Protein AF-A0A3D4KVK0-F1 (afdb_monomer_lite)

Secondary structure (DSSP, 8-state):
-PPPPGGG-TTEEEEEEEEEGGGTEEEEEEEETTT--EEEEEE-S-S------------SSTT-HHHHHHHHTTS--SS---SSTTGGG-

Sequence (90 aa):
MKAKSIEDLKQYRIVKKKEMPDLNSKGYLLQHIKSGAKVFVVSNDDRNKVFYVAFRTPPADATGTPHILEHTVLCGSRKYKAKDPFIELA

Structure (mmCIF, N/CA/C/O backbone):
data_AF-A0A3D4KVK0-F1
#
_entry.id   AF-A0A3D4KVK0-F1
#
loop_
_atom_site.group_PDB
_atom_site.id
_atom_site.type_symbol
_atom_site.label_atom_id
_atom_site.label_alt_id
_atom_site.label_comp_id
_atom_site.label_asym_id
_atom_site.label_entity_id
_atom_site.label_seq_id
_atom_site.pdbx_PDB_ins_code
_atom_site.Cartn_x
_atom_site.Cartn_y
_atom_site.Cartn_z
_atom_site.occupancy
_atom_site.B_iso_or_equiv
_atom_site.auth_seq_id
_atom_site.auth_comp_id
_atom_site.auth_asym_id
_atom_site.auth_atom_id
_atom_site.pdbx_PDB_model_num
ATOM 1 N N . MET A 1 1 ? -15.045 20.696 10.037 1.00 45.25 1 MET A N 1
ATOM 2 C CA . MET A 1 1 ? -15.518 19.484 9.323 1.00 45.25 1 MET A CA 1
ATOM 3 C C . MET A 1 1 ? -15.129 18.271 10.159 1.00 45.25 1 MET A C 1
ATOM 5 O O . MET A 1 1 ? -13.956 18.159 10.482 1.00 45.25 1 MET A O 1
ATOM 9 N N . LYS A 1 2 ? -16.069 17.411 10.578 1.00 48.62 2 LYS A N 1
ATOM 10 C CA . LYS A 1 2 ? -15.710 16.163 11.281 1.00 48.62 2 LYS A CA 1
ATOM 11 C C . LYS A 1 2 ? -15.035 15.219 10.282 1.00 48.62 2 LYS A C 1
ATOM 13 O O . LYS A 1 2 ? -15.588 14.981 9.209 1.00 48.62 2 LYS A O 1
ATOM 18 N N . ALA A 1 3 ? -13.844 14.723 10.611 1.00 61.84 3 ALA A N 1
ATOM 19 C CA . ALA A 1 3 ? -13.211 13.657 9.843 1.00 61.84 3 ALA A CA 1
ATOM 20 C C . ALA A 1 3 ? -14.122 12.419 9.882 1.00 61.84 3 ALA A C 1
ATOM 22 O O . ALA A 1 3 ? -14.626 12.064 10.947 1.00 61.84 3 ALA A O 1
ATOM 23 N N . LYS A 1 4 ? -14.382 11.802 8.725 1.00 73.00 4 LYS A N 1
ATOM 24 C CA . LYS A 1 4 ? -15.146 10.547 8.658 1.00 73.00 4 LYS A CA 1
ATOM 25 C C . LYS A 1 4 ? -14.340 9.433 9.325 1.00 73.00 4 LYS A C 1
ATOM 27 O O . LYS A 1 4 ? -13.139 9.337 9.065 1.00 73.00 4 LYS A O 1
ATOM 32 N N . SER A 1 5 ? -14.990 8.604 10.145 1.00 88.00 5 SER A N 1
ATOM 33 C CA . SER A 1 5 ? -14.355 7.396 10.677 1.00 88.00 5 SER A CA 1
ATOM 34 C C . SER A 1 5 ? -14.072 6.423 9.529 1.00 88.00 5 SER A C 1
ATOM 36 O O . SER A 1 5 ? -14.771 6.427 8.513 1.00 88.00 5 SER A O 1
ATOM 38 N N . ILE A 1 6 ? -13.079 5.546 9.701 1.00 89.81 6 ILE A N 1
ATOM 39 C CA . ILE A 1 6 ? -12.829 4.411 8.794 1.00 89.81 6 ILE A CA 1
ATOM 40 C C . ILE A 1 6 ? -14.110 3.578 8.614 1.00 89.81 6 ILE A C 1
ATOM 42 O O . ILE A 1 6 ? -14.363 3.045 7.536 1.00 89.81 6 ILE A O 1
ATOM 46 N N . GLU A 1 7 ? -14.941 3.513 9.653 1.00 89.00 7 GLU A N 1
ATOM 47 C CA . GLU A 1 7 ? -16.209 2.779 9.665 1.00 89.00 7 GLU A CA 1
ATOM 48 C C . GLU A 1 7 ? -17.303 3.420 8.800 1.00 89.00 7 GLU A C 1
ATOM 50 O O . GLU A 1 7 ? -18.206 2.722 8.347 1.00 89.00 7 GLU A O 1
ATOM 55 N N . ASP A 1 8 ? -17.191 4.714 8.493 1.00 93.19 8 ASP A N 1
ATOM 56 C CA . ASP A 1 8 ? -18.172 5.448 7.685 1.00 93.19 8 ASP A CA 1
ATOM 57 C C . ASP A 1 8 ? -17.878 5.370 6.174 1.00 93.19 8 ASP A C 1
ATOM 59 O O . ASP A 1 8 ? -18.616 5.918 5.341 1.00 93.19 8 ASP A O 1
ATOM 63 N N . LEU A 1 9 ? -16.768 4.732 5.787 1.00 93.44 9 LEU A N 1
ATOM 64 C CA . LEU A 1 9 ? -16.302 4.676 4.405 1.00 93.44 9 LEU A CA 1
ATOM 65 C C . LEU A 1 9 ? -17.075 3.630 3.595 1.00 93.44 9 LEU A C 1
ATOM 67 O O . LEU A 1 9 ? -16.651 2.487 3.445 1.00 93.44 9 LEU A O 1
ATOM 71 N N . LYS A 1 10 ? -18.180 4.060 2.978 1.00 95.69 10 LYS A N 1
ATOM 72 C CA . LYS A 1 10 ? -19.060 3.211 2.150 1.00 95.69 10 LYS A CA 1
ATOM 73 C C . LYS A 1 10 ? -18.367 2.511 0.973 1.00 95.69 10 LYS A C 1
ATOM 75 O O . LYS A 1 10 ? -18.910 1.551 0.446 1.00 95.69 10 LYS A O 1
ATOM 80 N N . GLN A 1 11 ? -17.206 2.990 0.526 1.00 97.00 11 GLN A N 1
ATOM 81 C CA . GLN A 1 11 ? -16.425 2.394 -0.565 1.00 97.00 11 GLN A CA 1
ATOM 82 C C . GLN A 1 11 ? -15.627 1.157 -0.128 1.00 97.00 11 GLN A C 1
ATOM 84 O O . GLN A 1 11 ? -15.073 0.457 -0.980 1.00 97.00 11 GLN A O 1
ATOM 89 N N . TYR A 1 12 ? -15.548 0.890 1.175 1.00 97.56 12 TYR A N 1
ATOM 90 C CA . TYR A 1 12 ? -14.751 -0.184 1.747 1.00 97.56 12 TYR A CA 1
ATOM 91 C C . TYR A 1 12 ? -15.614 -1.095 2.613 1.00 97.56 12 TYR A C 1
ATOM 93 O O . TYR A 1 12 ? -16.501 -0.657 3.339 1.00 97.56 12 TYR A O 1
ATOM 101 N N . ARG A 1 13 ? -15.315 -2.38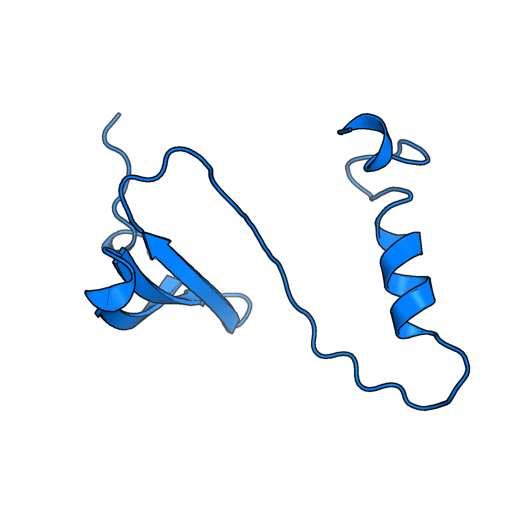9 2.560 1.00 97.81 13 ARG A N 1
ATOM 102 C CA . ARG A 1 13 ? -15.821 -3.381 3.504 1.00 97.81 13 ARG A CA 1
ATOM 103 C C . ARG A 1 13 ? -14.772 -3.603 4.585 1.00 97.81 13 ARG A C 1
ATOM 105 O O . ARG A 1 13 ? -13.626 -3.908 4.257 1.00 97.81 13 ARG A O 1
ATOM 112 N N . ILE A 1 14 ? -15.159 -3.513 5.855 1.00 97.31 14 ILE A N 1
ATOM 113 C CA . ILE A 1 14 ? -14.303 -3.946 6.964 1.00 97.31 14 ILE A CA 1
ATOM 114 C C . ILE A 1 14 ? -14.300 -5.476 6.990 1.00 97.31 14 ILE A C 1
ATOM 116 O O . ILE A 1 14 ? -15.329 -6.100 7.225 1.00 97.31 14 ILE A O 1
ATOM 120 N N . VAL A 1 15 ? -13.140 -6.074 6.727 1.00 97.88 15 VAL A N 1
ATOM 121 C CA . VAL A 1 15 ? -12.925 -7.526 6.795 1.00 97.88 15 VAL A CA 1
ATOM 122 C C . VAL A 1 15 ? -12.579 -7.941 8.220 1.00 97.88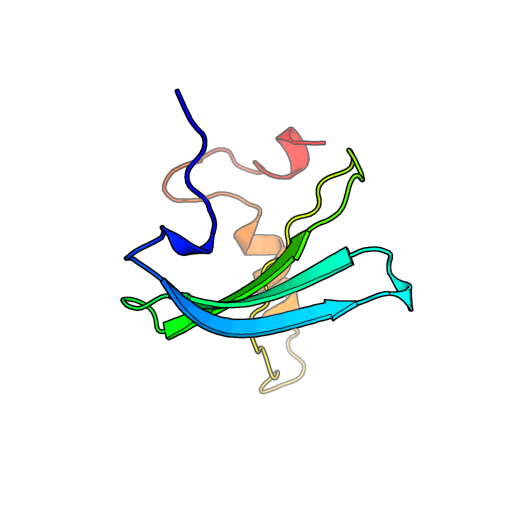 15 VAL A C 1
ATOM 124 O O . VAL A 1 15 ? -13.048 -8.967 8.704 1.00 97.88 15 VAL A O 1
ATOM 127 N N . LYS A 1 16 ? -11.740 -7.154 8.902 1.00 97.62 16 LYS A N 1
ATOM 128 C CA . LYS A 1 16 ? -11.327 -7.423 10.282 1.00 97.62 16 LYS A CA 1
ATOM 129 C C . LYS A 1 16 ? -10.962 -6.131 10.997 1.00 97.62 16 LYS A C 1
ATOM 131 O O . LYS A 1 16 ? -10.378 -5.232 10.401 1.00 97.62 16 LYS A O 1
ATOM 136 N N . LYS A 1 17 ? -11.256 -6.082 12.290 1.00 97.06 17 LYS A N 1
ATOM 137 C CA . LYS A 1 17 ? -10.836 -5.031 13.217 1.00 97.06 17 LYS A CA 1
ATOM 138 C C . LYS A 1 17 ? -10.243 -5.710 14.444 1.00 97.06 17 LYS A C 1
ATOM 140 O O . LYS A 1 17 ? -10.833 -6.670 14.938 1.00 97.06 17 LYS A O 1
ATOM 145 N N . LYS A 1 18 ? -9.070 -5.272 14.897 1.00 97.31 18 LYS A N 1
ATOM 146 C CA . LYS A 1 18 ? -8.398 -5.869 16.057 1.00 97.31 18 LYS A CA 1
ATOM 147 C C . LYS A 1 18 ? -7.564 -4.826 16.794 1.00 97.31 18 LYS A C 1
ATOM 149 O O . LYS A 1 18 ? -6.843 -4.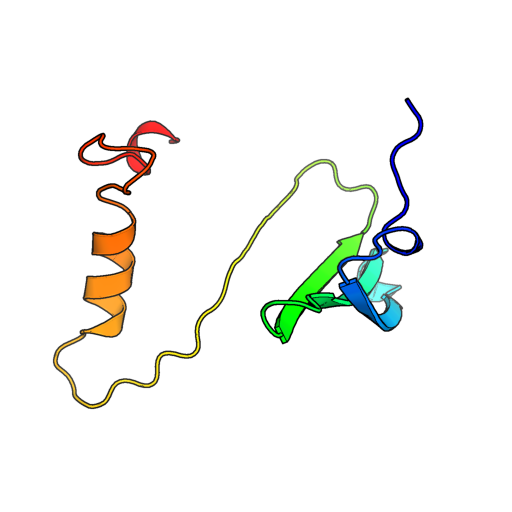068 16.156 1.00 97.31 18 LYS A O 1
ATOM 154 N N . GLU A 1 19 ? -7.629 -4.830 18.120 1.00 97.56 19 GLU A N 1
ATOM 155 C CA . GLU A 1 19 ? -6.634 -4.140 18.946 1.00 97.56 19 GLU A CA 1
ATOM 156 C C . GLU A 1 19 ? -5.295 -4.897 18.880 1.00 97.56 19 GLU A C 1
ATOM 158 O O . GLU A 1 19 ? -5.261 -6.132 18.831 1.00 97.56 19 GLU A O 1
ATOM 163 N N . MET A 1 20 ? -4.190 -4.160 18.844 1.00 96.75 20 MET A N 1
ATOM 164 C CA . MET A 1 20 ? -2.822 -4.678 18.767 1.00 96.75 20 MET A CA 1
ATOM 165 C C . MET A 1 20 ? -1.994 -4.057 19.904 1.00 96.75 20 MET A C 1
ATOM 167 O O . MET A 1 20 ? -1.256 -3.099 19.660 1.00 96.75 20 MET A O 1
ATOM 171 N N . PRO A 1 21 ? -2.132 -4.573 21.143 1.00 96.06 21 PRO A N 1
ATOM 172 C CA . PRO A 1 21 ? -1.517 -3.984 22.336 1.00 96.06 21 PRO A CA 1
ATOM 173 C C . PRO A 1 21 ? 0.005 -3.896 22.234 1.00 96.06 21 PRO A C 1
ATOM 175 O O . PRO A 1 21 ? 0.572 -2.868 22.571 1.00 96.06 21 PRO A O 1
ATOM 178 N N . ASP A 1 22 ? 0.647 -4.923 21.669 1.00 96.31 22 ASP A N 1
ATOM 179 C CA . ASP A 1 22 ? 2.108 -4.980 21.504 1.00 96.31 22 ASP A CA 1
ATOM 180 C C . ASP A 1 22 ? 2.659 -3.845 20.624 1.00 96.31 22 ASP A C 1
ATOM 182 O O . ASP A 1 22 ? 3.837 -3.509 20.696 1.00 96.31 22 ASP A O 1
ATOM 186 N N . LEU A 1 23 ? 1.802 -3.251 19.784 1.00 94.31 23 LEU A N 1
ATOM 187 C CA . LEU A 1 23 ? 2.128 -2.113 18.924 1.00 94.31 23 LEU A CA 1
ATOM 188 C C . LEU A 1 23 ? 1.466 -0.809 19.392 1.00 94.31 23 LEU A C 1
ATOM 190 O O . LEU A 1 23 ? 1.511 0.173 18.654 1.00 94.31 23 LEU A O 1
ATOM 194 N N . ASN A 1 24 ? 0.780 -0.796 20.542 1.00 96.12 24 ASN A N 1
ATOM 195 C CA . ASN A 1 24 ? -0.066 0.317 21.000 1.00 96.12 24 ASN A CA 1
ATOM 196 C C . ASN A 1 24 ? -0.987 0.857 19.890 1.00 96.12 24 ASN A C 1
ATOM 198 O O . ASN A 1 24 ? -1.142 2.061 19.700 1.00 96.12 24 ASN A O 1
ATOM 202 N N . SER A 1 25 ? -1.548 -0.052 19.092 1.00 97.00 25 SER A N 1
ATOM 203 C CA . SER A 1 25 ? -2.203 0.298 17.833 1.00 97.00 25 SER A CA 1
ATOM 204 C C . SER A 1 25 ? -3.520 -0.436 17.640 1.00 97.00 25 SER A C 1
ATOM 206 O O . SER A 1 25 ? -3.775 -1.491 18.219 1.00 97.00 25 SER A O 1
ATOM 208 N N . LYS A 1 26 ? -4.331 0.082 16.722 1.00 96.88 26 LYS A N 1
ATOM 209 C CA . LYS A 1 26 ? -5.561 -0.543 16.249 1.00 96.88 26 LYS A CA 1
ATOM 210 C C . LYS A 1 26 ? -5.455 -0.906 14.778 1.00 96.88 26 LYS A C 1
ATOM 212 O O . LYS A 1 26 ? -5.252 -0.042 13.927 1.00 96.88 26 LYS A O 1
ATOM 217 N N . GLY A 1 27 ? -5.604 -2.192 14.486 1.00 96.94 27 GLY A N 1
ATOM 218 C CA . GLY A 1 27 ? -5.530 -2.747 13.142 1.00 96.94 27 GLY A CA 1
ATOM 219 C C . GLY A 1 27 ? -6.899 -2.831 12.469 1.00 96.94 27 GLY A C 1
ATOM 220 O O . GLY A 1 27 ? -7.852 -3.376 13.035 1.00 96.94 27 GLY A O 1
ATOM 221 N N . TYR A 1 28 ? -6.975 -2.373 11.222 1.00 97.56 28 TYR A N 1
ATOM 222 C CA . TYR A 1 28 ? -8.129 -2.542 10.341 1.00 97.56 28 TYR A CA 1
ATOM 223 C C . TYR A 1 28 ? -7.691 -3.217 9.047 1.00 97.56 28 TYR A C 1
ATOM 225 O O . TYR A 1 28 ? -6.828 -2.710 8.337 1.00 97.56 28 TYR A O 1
ATOM 233 N N . LEU A 1 29 ? -8.319 -4.339 8.710 1.00 97.94 29 LEU A N 1
ATOM 234 C CA . LEU A 1 29 ? -8.227 -4.940 7.388 1.00 97.94 29 LEU A CA 1
ATOM 235 C C . LEU A 1 29 ? -9.491 -4.588 6.611 1.00 97.94 29 LEU A C 1
ATOM 237 O O . LEU A 1 29 ? -10.595 -4.976 6.997 1.00 97.94 29 LEU A O 1
ATOM 241 N N . LEU A 1 30 ? -9.317 -3.868 5.513 1.00 98.12 30 LEU A N 1
ATOM 242 C CA . LEU A 1 30 ? -10.374 -3.383 4.641 1.00 98.12 30 LEU A CA 1
ATOM 243 C C . LEU A 1 30 ? -10.241 -4.012 3.253 1.00 98.12 30 LEU A C 1
ATOM 245 O O . LEU A 1 30 ? -9.144 -4.351 2.805 1.00 98.12 30 LEU A O 1
ATOM 249 N N . GLN A 1 31 ? -11.358 -4.098 2.542 1.00 98.25 31 GLN A N 1
ATOM 250 C CA . GLN A 1 31 ? -11.396 -4.430 1.124 1.00 98.25 31 GLN A CA 1
ATOM 251 C C . GLN A 1 31 ? -12.144 -3.336 0.363 1.00 98.25 31 GLN A C 1
ATOM 253 O O . GLN A 1 31 ? -13.296 -3.036 0.673 1.00 98.25 31 GLN A O 1
ATOM 258 N N . HIS A 1 32 ? -11.502 -2.740 -0.639 1.00 98.06 32 HIS A N 1
ATOM 259 C CA . HIS A 1 32 ? -12.144 -1.770 -1.519 1.00 98.06 32 HIS A CA 1
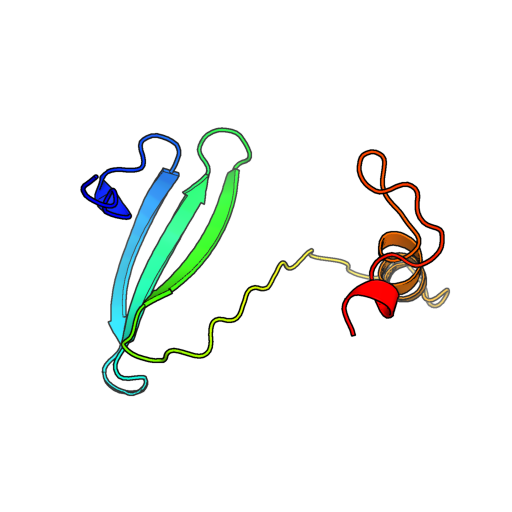ATOM 260 C C . HIS A 1 32 ? -13.186 -2.469 -2.396 1.00 98.06 32 HIS A C 1
ATOM 262 O O . HIS A 1 32 ? -12.859 -3.420 -3.105 1.00 98.06 32 HIS A O 1
ATOM 268 N N . ILE A 1 33 ? -14.432 -1.990 -2.377 1.00 98.19 33 ILE A N 1
ATOM 269 C CA . ILE A 1 33 ? -15.563 -2.669 -3.027 1.00 98.19 33 ILE A CA 1
ATOM 270 C C . ILE A 1 33 ? -15.380 -2.727 -4.545 1.00 98.19 33 ILE A C 1
ATOM 272 O O . ILE A 1 33 ? -15.633 -3.763 -5.149 1.00 98.19 33 ILE A O 1
ATOM 276 N N . LYS A 1 34 ? -14.912 -1.637 -5.168 1.00 98.25 34 LYS A N 1
ATOM 277 C CA . LYS A 1 34 ? -14.819 -1.556 -6.634 1.00 98.25 34 LYS A CA 1
ATOM 278 C C . LYS A 1 34 ? -13.644 -2.351 -7.208 1.00 98.25 34 LYS A C 1
ATOM 280 O O . LYS A 1 34 ? -13.808 -2.996 -8.233 1.00 98.25 34 LYS A O 1
ATOM 285 N N . SER A 1 35 ? -12.457 -2.262 -6.602 1.00 97.88 35 SER A N 1
ATOM 286 C CA . SER A 1 35 ? -11.245 -2.902 -7.153 1.00 97.88 35 SER A CA 1
ATOM 287 C C . SER A 1 35 ? -10.887 -4.232 -6.497 1.00 97.88 35 SER A C 1
ATOM 289 O O . SER A 1 35 ? -9.992 -4.918 -6.977 1.00 97.88 35 SER A O 1
ATOM 291 N N . GLY A 1 36 ? -11.504 -4.571 -5.364 1.00 97.62 36 GLY A N 1
ATOM 292 C CA . GLY A 1 36 ? -11.129 -5.731 -4.558 1.00 97.62 36 GLY A CA 1
ATOM 293 C C . GLY A 1 36 ? -9.802 -5.581 -3.802 1.00 97.62 36 GLY A C 1
ATOM 294 O O . GLY A 1 36 ? -9.420 -6.511 -3.092 1.00 97.62 36 GLY A O 1
ATOM 295 N N . ALA A 1 37 ? -9.113 -4.437 -3.917 1.00 97.94 37 ALA A N 1
ATOM 296 C CA . ALA A 1 37 ? -7.831 -4.196 -3.260 1.00 97.94 37 ALA A CA 1
ATOM 297 C C . ALA A 1 37 ? -7.954 -4.296 -1.734 1.00 97.94 37 ALA A C 1
ATOM 299 O O . ALA A 1 37 ? -8.909 -3.789 -1.139 1.00 97.94 37 ALA A O 1
ATOM 300 N N . LYS A 1 38 ? -6.967 -4.934 -1.103 1.00 97.88 38 LYS A N 1
ATOM 301 C CA . LYS A 1 38 ? -6.866 -5.024 0.355 1.00 97.88 38 LYS A CA 1
ATOM 302 C C . LYS A 1 38 ? -6.120 -3.803 0.878 1.00 97.88 38 LYS A C 1
ATOM 304 O O . LYS A 1 38 ? -5.073 -3.455 0.342 1.00 97.88 38 LYS A O 1
ATOM 309 N N . VAL A 1 39 ? -6.649 -3.185 1.926 1.00 97.69 39 VAL A N 1
ATOM 310 C CA . VAL A 1 39 ? -6.013 -2.059 2.617 1.00 97.69 39 VAL A CA 1
ATOM 311 C C . VAL A 1 39 ? -5.885 -2.429 4.083 1.00 97.69 39 VAL A C 1
ATOM 313 O O . VAL A 1 39 ? -6.879 -2.765 4.725 1.00 97.69 39 VAL A O 1
ATOM 316 N N . PHE A 1 40 ? -4.664 -2.396 4.604 1.00 97.12 40 PHE A N 1
ATOM 317 C CA . PHE A 1 40 ? -4.399 -2.606 6.019 1.00 97.12 40 PHE A CA 1
ATOM 318 C C . PHE A 1 40 ? -4.014 -1.273 6.653 1.00 97.12 40 PHE A C 1
ATOM 320 O O . PHE A 1 40 ? -3.112 -0.597 6.167 1.00 97.12 40 PHE A O 1
ATOM 327 N N . VAL A 1 41 ? -4.730 -0.885 7.706 1.00 96.75 41 VAL A N 1
ATOM 328 C CA . VAL A 1 41 ? -4.499 0.360 8.442 1.00 96.75 41 VAL A CA 1
ATOM 329 C C . VAL A 1 41 ? -4.069 0.012 9.855 1.00 96.75 41 VAL A C 1
ATOM 331 O O . VAL A 1 41 ? -4.762 -0.736 10.545 1.00 96.75 41 VAL A O 1
ATOM 334 N N . VAL A 1 42 ? -2.957 0.597 10.283 1.00 96.56 42 VAL A N 1
ATOM 335 C CA . VAL A 1 42 ? -2.494 0.591 11.670 1.00 96.56 42 VAL A CA 1
ATOM 336 C C . VAL A 1 42 ? -2.682 2.009 12.194 1.00 96.56 42 VAL A C 1
ATOM 338 O O . VAL A 1 42 ? -2.098 2.946 11.661 1.00 96.56 42 VAL A O 1
ATOM 341 N N . SER A 1 43 ? -3.570 2.175 13.171 1.00 95.44 43 SER A N 1
ATOM 342 C CA . SER A 1 43 ? -3.909 3.473 13.755 1.00 95.44 43 SER A CA 1
ATOM 343 C C . SER A 1 43 ? -3.353 3.566 15.167 1.00 95.44 43 SER A C 1
ATOM 345 O O . SER A 1 43 ? -3.697 2.736 16.006 1.00 95.44 43 SER A O 1
ATOM 347 N N . ASN A 1 44 ? -2.562 4.598 15.432 1.00 95.44 44 ASN A N 1
ATOM 348 C CA . ASN A 1 44 ? -2.005 4.935 16.740 1.00 95.44 44 ASN A CA 1
ATOM 349 C C . ASN A 1 44 ? -1.804 6.461 16.844 1.00 95.44 44 ASN A C 1
ATOM 351 O O . ASN A 1 44 ? -2.338 7.215 16.025 1.00 95.44 44 ASN A O 1
ATOM 355 N N . ASP A 1 45 ? -1.099 6.909 17.877 1.00 95.56 45 ASP A N 1
ATOM 356 C CA . ASP A 1 45 ? -0.791 8.308 18.179 1.00 95.56 45 ASP A CA 1
ATOM 357 C C . ASP A 1 45 ? 0.547 8.799 17.591 1.00 95.56 45 ASP A C 1
ATOM 359 O O . ASP A 1 45 ? 0.912 9.962 17.795 1.00 95.56 45 ASP A O 1
ATOM 363 N N . ASP A 1 46 ? 1.247 7.965 16.810 1.00 95.62 46 ASP A N 1
ATOM 364 C CA . ASP A 1 46 ? 2.476 8.367 16.128 1.00 95.62 46 ASP A CA 1
ATOM 365 C C . ASP A 1 46 ? 2.177 9.440 15.066 1.00 95.62 46 ASP A C 1
ATOM 367 O O . ASP A 1 46 ? 1.263 9.339 14.238 1.00 95.62 46 ASP A O 1
ATOM 371 N N . ARG A 1 47 ? 2.966 10.515 15.094 1.00 95.62 47 ARG A N 1
ATOM 372 C CA . ARG A 1 47 ? 2.867 11.616 14.131 1.00 95.62 47 ARG A CA 1
ATOM 373 C C . ARG A 1 47 ? 3.556 11.284 12.812 1.00 95.62 47 ARG A C 1
ATOM 375 O O . ARG A 1 47 ? 3.199 11.886 11.796 1.00 95.62 47 ARG A O 1
ATOM 382 N N . ASN A 1 48 ? 4.515 10.359 12.817 1.00 95.50 48 ASN A N 1
ATOM 383 C CA . ASN A 1 48 ? 5.204 9.911 11.621 1.00 95.50 48 ASN A CA 1
ATOM 384 C C . ASN A 1 48 ? 4.330 8.915 10.850 1.00 95.50 48 ASN A C 1
ATOM 386 O O . ASN A 1 48 ? 4.154 7.762 11.237 1.00 95.50 48 ASN A O 1
ATOM 390 N N . LYS A 1 49 ? 3.750 9.375 9.743 1.00 94.31 49 LYS A N 1
ATOM 391 C CA . LYS A 1 49 ? 2.838 8.567 8.933 1.00 94.31 49 LYS A CA 1
ATOM 392 C C . LYS A 1 49 ? 3.600 7.901 7.804 1.00 94.31 49 LYS A C 1
ATOM 394 O O . LYS A 1 49 ? 4.295 8.565 7.044 1.00 94.31 49 LYS A O 1
ATOM 399 N N . VAL A 1 50 ? 3.366 6.607 7.637 1.00 95.56 50 VAL A N 1
ATOM 400 C CA . VAL A 1 50 ? 3.896 5.823 6.522 1.00 95.56 50 VAL A CA 1
ATOM 401 C C . VAL A 1 50 ? 2.761 5.326 5.634 1.00 95.56 50 VAL A C 1
ATOM 403 O O . VAL A 1 50 ? 1.659 5.026 6.098 1.00 95.56 50 VAL A O 1
ATOM 406 N N . PHE A 1 51 ? 3.037 5.233 4.338 1.00 96.19 51 PHE A N 1
ATOM 407 C CA . PHE A 1 51 ? 2.170 4.592 3.361 1.00 96.19 51 PHE A CA 1
ATOM 408 C C . PHE A 1 51 ? 2.988 3.600 2.539 1.00 96.19 51 PHE A C 1
ATOM 410 O O . PHE A 1 51 ? 4.120 3.885 2.158 1.00 96.19 51 PHE A O 1
ATOM 417 N N . TYR A 1 52 ? 2.396 2.445 2.251 1.00 95.81 52 TYR A N 1
ATOM 418 C CA . TYR A 1 52 ? 3.007 1.412 1.431 1.00 95.81 52 TYR A CA 1
ATOM 419 C C . TYR A 1 52 ? 1.967 0.786 0.502 1.00 95.81 52 TYR A C 1
ATOM 421 O O . TYR A 1 52 ? 0.794 0.641 0.858 1.00 95.81 52 TYR A O 1
ATOM 429 N N . VAL A 1 53 ? 2.415 0.382 -0.684 1.00 96.38 53 VAL A N 1
ATOM 430 C CA . VAL A 1 53 ? 1.636 -0.387 -1.651 1.00 96.38 53 VAL A CA 1
ATOM 431 C C . VAL A 1 53 ? 2.468 -1.575 -2.122 1.00 96.38 53 VAL A C 1
ATOM 433 O O . VAL A 1 53 ? 3.646 -1.430 -2.431 1.00 96.38 53 VAL A O 1
ATOM 436 N N . ALA A 1 54 ? 1.847 -2.752 -2.171 1.00 96.19 54 ALA A N 1
ATOM 437 C CA . ALA A 1 54 ? 2.499 -3.998 -2.557 1.00 96.19 54 ALA A CA 1
ATOM 438 C C . ALA A 1 54 ? 1.800 -4.625 -3.762 1.00 96.19 54 ALA A C 1
ATOM 440 O O . ALA A 1 54 ? 0.568 -4.683 -3.818 1.00 96.19 54 ALA A O 1
ATOM 441 N N . PHE A 1 55 ? 2.596 -5.186 -4.668 1.00 96.00 55 PHE A N 1
ATOM 442 C CA . PHE A 1 55 ? 2.132 -6.016 -5.774 1.00 96.00 55 PHE A CA 1
ATOM 443 C C . PHE A 1 55 ? 2.806 -7.386 -5.690 1.00 96.00 55 PHE A C 1
ATOM 445 O O . PHE A 1 55 ? 3.970 -7.497 -5.317 1.00 96.00 55 PHE A O 1
ATOM 452 N N . ARG A 1 56 ? 2.074 -8.453 -6.026 1.00 96.06 56 ARG A N 1
ATOM 453 C CA . ARG A 1 56 ? 2.642 -9.804 -6.107 1.00 96.06 56 ARG A CA 1
ATOM 454 C C . ARG A 1 56 ? 3.362 -9.950 -7.450 1.00 96.06 56 ARG A C 1
ATOM 456 O O . ARG A 1 56 ? 2.696 -10.013 -8.477 1.00 96.06 56 ARG A O 1
ATOM 463 N N . THR A 1 57 ? 4.691 -10.039 -7.430 1.00 96.56 57 THR A N 1
ATOM 464 C CA . THR A 1 57 ? 5.546 -10.041 -8.634 1.00 96.56 57 THR A CA 1
ATOM 465 C C . THR A 1 57 ? 6.492 -11.254 -8.696 1.00 96.56 57 THR A C 1
ATOM 467 O O . THR A 1 57 ? 7.707 -11.088 -8.590 1.00 96.56 57 THR A O 1
ATOM 470 N N . PRO A 1 58 ? 5.980 -12.494 -8.825 1.00 96.06 58 PRO A N 1
ATOM 471 C CA . PRO A 1 58 ? 6.833 -13.663 -9.021 1.00 96.06 58 PRO A CA 1
ATOM 472 C C . PRO A 1 58 ? 7.573 -13.539 -10.367 1.00 96.06 58 PRO A C 1
ATOM 474 O O . PRO A 1 58 ? 6.908 -13.369 -11.392 1.00 96.06 58 PRO A O 1
ATOM 477 N N . PRO A 1 59 ? 8.916 -13.590 -10.391 1.00 96.06 59 PRO A N 1
ATOM 478 C CA . PRO A 1 59 ? 9.661 -13.506 -11.640 1.00 96.06 59 PRO A CA 1
ATOM 479 C C . PRO A 1 59 ? 9.451 -14.783 -12.463 1.00 96.06 59 PRO A C 1
ATOM 481 O O . PRO A 1 59 ? 9.452 -15.885 -11.915 1.00 96.06 59 PRO A O 1
ATOM 484 N N . ALA A 1 60 ? 9.268 -14.634 -13.776 1.00 95.56 60 ALA A N 1
ATOM 485 C CA . ALA A 1 60 ? 9.192 -15.768 -14.701 1.00 95.56 60 ALA A CA 1
ATOM 486 C C . ALA A 1 60 ? 10.585 -16.296 -15.093 1.00 95.56 60 ALA A C 1
ATOM 488 O O . ALA A 1 60 ? 10.723 -17.454 -15.475 1.00 95.56 60 ALA A O 1
ATOM 489 N N . ASP A 1 61 ? 11.609 -15.447 -14.985 1.00 96.88 61 ASP A N 1
ATOM 490 C CA . ASP A 1 61 ? 12.988 -15.712 -15.384 1.00 96.88 61 ASP A CA 1
ATOM 491 C C . ASP A 1 61 ? 13.975 -14.803 -14.613 1.00 96.88 61 ASP A C 1
ATOM 493 O O . ASP A 1 61 ? 13.588 -14.030 -13.731 1.00 96.88 61 ASP A O 1
ATOM 497 N N . ALA A 1 62 ? 15.267 -14.897 -14.943 1.00 97.50 62 ALA A N 1
ATOM 498 C CA . ALA A 1 62 ? 16.345 -14.131 -14.314 1.00 97.50 62 ALA A CA 1
ATOM 499 C C . ALA A 1 62 ? 16.635 -12.771 -14.985 1.00 97.50 62 ALA A C 1
ATOM 501 O O . ALA A 1 62 ? 17.681 -12.179 -14.735 1.00 97.50 62 ALA A O 1
ATOM 502 N N . THR A 1 63 ? 15.735 -12.245 -15.824 1.00 97.62 63 THR A N 1
ATOM 503 C CA . THR A 1 63 ? 15.950 -10.951 -16.510 1.00 97.62 63 THR A CA 1
ATOM 504 C C . THR A 1 63 ? 15.882 -9.746 -15.570 1.00 97.62 63 THR A C 1
ATOM 506 O O . THR A 1 63 ? 16.283 -8.646 -15.940 1.00 97.62 63 THR A O 1
ATOM 509 N N . GLY A 1 64 ? 15.349 -9.923 -14.356 1.00 96.88 64 GLY A N 1
ATOM 510 C CA . GLY A 1 64 ? 15.159 -8.831 -13.400 1.00 96.88 64 GLY A CA 1
ATOM 511 C C . GLY A 1 64 ? 13.965 -7.926 -13.717 1.00 96.88 64 GLY A C 1
ATOM 512 O O . GLY A 1 64 ? 13.861 -6.845 -13.143 1.00 96.88 64 GLY A O 1
ATOM 513 N N . THR A 1 65 ? 13.040 -8.358 -14.581 1.00 97.50 65 THR A N 1
ATOM 514 C CA . THR A 1 65 ? 11.871 -7.565 -15.010 1.00 97.50 65 THR A CA 1
ATOM 515 C C . THR A 1 65 ? 11.108 -6.869 -13.861 1.00 97.50 65 THR A C 1
ATOM 517 O O . THR A 1 65 ? 10.845 -5.674 -13.989 1.00 97.50 65 THR A O 1
ATOM 520 N N . PRO A 1 66 ? 10.787 -7.513 -12.713 1.00 97.25 66 PRO A N 1
ATOM 521 C CA . PRO A 1 66 ? 10.128 -6.823 -11.597 1.00 97.25 66 PRO A CA 1
ATOM 522 C C . PRO A 1 66 ? 10.945 -5.672 -10.995 1.00 97.25 66 PRO A C 1
ATOM 524 O O . PRO A 1 66 ? 10.375 -4.650 -10.630 1.00 97.25 66 PRO A O 1
ATOM 527 N N . HIS A 1 67 ? 12.268 -5.830 -10.916 1.00 97.31 67 HIS A N 1
ATOM 528 C CA . HIS A 1 67 ? 13.169 -4.806 -10.389 1.00 97.31 67 HIS A CA 1
ATOM 529 C C . HIS A 1 67 ? 13.290 -3.637 -11.374 1.00 97.31 67 HIS A C 1
ATOM 531 O O . HIS A 1 67 ? 13.152 -2.487 -10.982 1.00 97.31 67 HIS A O 1
ATOM 537 N N . ILE A 1 68 ? 13.432 -3.908 -12.676 1.00 97.50 68 ILE A N 1
ATOM 538 C CA . ILE A 1 68 ? 13.410 -2.852 -13.704 1.00 97.50 68 ILE A CA 1
ATOM 539 C C . ILE A 1 68 ? 12.078 -2.083 -13.655 1.00 97.50 68 ILE A C 1
ATOM 541 O O . ILE A 1 68 ? 12.057 -0.854 -13.758 1.00 97.50 68 ILE A O 1
ATOM 545 N N . LEU A 1 69 ? 10.959 -2.791 -13.469 1.00 96.25 69 LEU A N 1
ATOM 546 C CA . LEU A 1 69 ? 9.645 -2.164 -13.351 1.00 96.25 69 LEU A CA 1
ATOM 547 C C . LEU A 1 69 ? 9.567 -1.231 -12.135 1.00 96.25 69 LEU A C 1
ATOM 549 O O . LEU A 1 69 ? 9.060 -0.126 -12.275 1.00 96.25 69 LEU A O 1
ATOM 553 N N . GLU A 1 70 ? 10.087 -1.644 -10.978 1.00 95.56 70 GLU A N 1
ATOM 554 C CA . GLU A 1 70 ? 10.127 -0.824 -9.759 1.00 95.56 70 GLU A CA 1
ATOM 555 C C . GLU A 1 70 ? 10.802 0.538 -9.990 1.00 95.56 70 GLU A C 1
ATOM 557 O O . GLU A 1 70 ? 10.223 1.565 -9.641 1.00 95.56 70 GLU A O 1
ATOM 562 N N . HIS A 1 71 ? 11.966 0.570 -10.647 1.00 94.50 71 HIS A N 1
ATOM 563 C CA . HIS A 1 71 ? 12.646 1.832 -10.975 1.00 94.50 71 HIS A CA 1
ATOM 564 C C . HIS A 1 71 ? 11.864 2.655 -11.999 1.00 94.50 71 HIS A C 1
ATOM 566 O O . HIS A 1 71 ? 11.655 3.855 -11.836 1.00 94.50 71 HIS A O 1
ATOM 572 N N . THR A 1 72 ? 11.396 2.012 -13.067 1.00 94.19 72 THR A N 1
ATOM 573 C CA . THR A 1 72 ? 10.806 2.724 -14.211 1.00 94.19 72 THR A CA 1
ATOM 574 C C . THR A 1 72 ? 9.435 3.328 -13.914 1.00 94.19 72 THR A C 1
ATOM 576 O O . THR A 1 72 ? 9.102 4.367 -14.484 1.00 94.19 72 THR A O 1
ATOM 579 N N . VAL A 1 73 ? 8.646 2.757 -12.992 1.00 93.69 73 VAL A N 1
ATOM 580 C CA . VAL A 1 73 ? 7.365 3.365 -12.573 1.00 93.69 73 VAL A CA 1
ATOM 581 C C . VAL A 1 73 ? 7.543 4.662 -11.777 1.00 93.69 73 VAL A C 1
ATOM 583 O O . VAL A 1 73 ? 6.574 5.405 -11.613 1.00 93.69 73 VAL A O 1
ATOM 586 N N . LEU A 1 74 ? 8.758 4.953 -11.299 1.00 93.44 74 LEU A N 1
ATOM 587 C CA . LEU A 1 74 ? 9.099 6.188 -10.590 1.00 93.44 74 LEU A CA 1
ATOM 588 C C . LEU A 1 74 ? 9.589 7.306 -11.526 1.00 93.44 74 LEU A C 1
ATOM 590 O O . LEU A 1 74 ? 9.669 8.454 -11.094 1.00 93.44 74 LEU A O 1
ATOM 594 N N . CYS A 1 75 ? 9.827 7.009 -12.808 1.00 93.12 75 CYS A N 1
ATOM 595 C CA . CYS A 1 75 ? 10.294 7.952 -13.835 1.00 93.12 75 CYS A CA 1
ATOM 596 C C . CYS A 1 75 ? 9.149 8.680 -14.577 1.00 93.12 75 CYS A C 1
ATOM 598 O O . CYS A 1 75 ? 9.248 8.994 -15.764 1.00 93.12 75 CYS A O 1
ATOM 600 N N . GLY A 1 76 ? 8.013 8.902 -13.909 1.00 92.56 76 GLY A N 1
ATOM 601 C CA . GLY A 1 76 ? 6.881 9.644 -14.471 1.00 92.56 76 GLY A CA 1
ATOM 602 C C . GLY A 1 76 ? 5.548 8.900 -14.432 1.00 92.56 76 GLY A C 1
ATOM 603 O O . GLY A 1 76 ? 5.447 7.693 -14.241 1.00 92.56 76 GLY A O 1
ATOM 604 N N . SER A 1 77 ? 4.465 9.648 -14.626 1.00 94.88 77 SER A N 1
ATOM 605 C CA . SER A 1 77 ? 3.111 9.106 -14.740 1.00 94.88 77 SER A CA 1
ATOM 606 C C . SER A 1 77 ? 2.251 9.962 -15.668 1.00 94.88 77 SER A C 1
ATOM 608 O O . SER A 1 77 ? 2.597 11.090 -16.014 1.00 94.88 77 SER A O 1
ATOM 610 N N . ARG A 1 78 ? 1.055 9.474 -16.027 1.00 95.31 78 ARG A N 1
ATOM 611 C CA . ARG A 1 78 ? 0.092 10.262 -16.823 1.00 95.31 78 ARG A CA 1
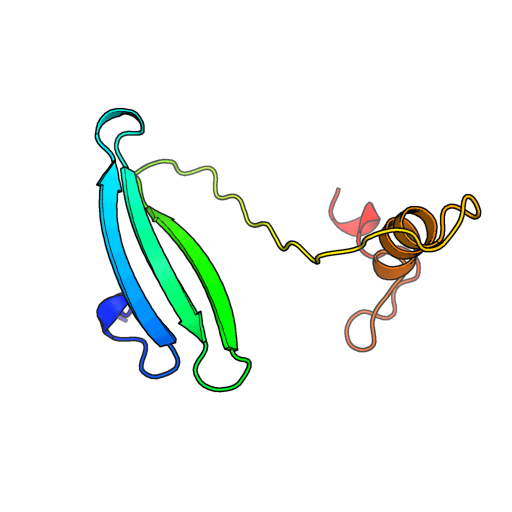ATOM 612 C C . ARG A 1 78 ? -0.251 11.615 -16.186 1.00 95.31 78 ARG A C 1
ATOM 614 O O . ARG A 1 78 ? -0.512 12.568 -16.914 1.00 95.31 78 ARG A O 1
ATOM 621 N N . LYS A 1 79 ? -0.280 11.682 -14.848 1.00 94.75 79 LYS A N 1
ATOM 622 C CA . LYS A 1 79 ? -0.619 12.897 -14.091 1.00 94.75 79 LYS A CA 1
ATOM 623 C C . LYS A 1 79 ? 0.608 13.766 -13.798 1.00 94.75 79 LYS A C 1
ATOM 625 O O . LYS A 1 79 ? 0.499 14.984 -13.842 1.00 94.75 79 LYS A O 1
ATOM 630 N N . TYR A 1 80 ? 1.753 13.147 -13.530 1.00 91.56 80 TYR A N 1
ATOM 631 C CA . TYR A 1 80 ? 3.010 13.821 -13.204 1.00 91.56 80 TYR A CA 1
ATOM 632 C C . TYR A 1 80 ? 4.046 13.470 -14.274 1.00 91.56 80 TYR A C 1
ATOM 634 O O . TYR A 1 80 ? 4.699 12.436 -14.184 1.00 91.56 80 TYR A O 1
ATOM 642 N N . LYS A 1 81 ? 4.145 14.312 -15.310 1.00 90.50 81 LYS A N 1
ATOM 643 C CA . LYS A 1 81 ? 4.976 14.077 -16.508 1.00 90.50 81 LYS A CA 1
ATOM 644 C C . LYS A 1 81 ? 6.444 14.497 -16.351 1.00 90.50 81 LYS A C 1
ATOM 646 O O . LYS A 1 81 ? 7.176 14.487 -17.336 1.00 90.50 81 LYS A O 1
ATOM 651 N N . ALA A 1 82 ? 6.850 14.921 -15.154 1.00 89.31 82 ALA A N 1
ATOM 652 C CA . ALA A 1 82 ? 8.256 15.166 -14.859 1.00 89.31 82 ALA A CA 1
ATOM 653 C C . ALA A 1 82 ? 9.063 13.883 -15.108 1.00 89.31 82 ALA A C 1
ATOM 655 O O . ALA A 1 82 ? 8.517 12.785 -15.002 1.00 89.31 82 ALA A O 1
ATOM 656 N N . LYS A 1 83 ? 10.340 14.038 -15.464 1.00 82.69 83 LYS A N 1
ATOM 657 C CA . LYS 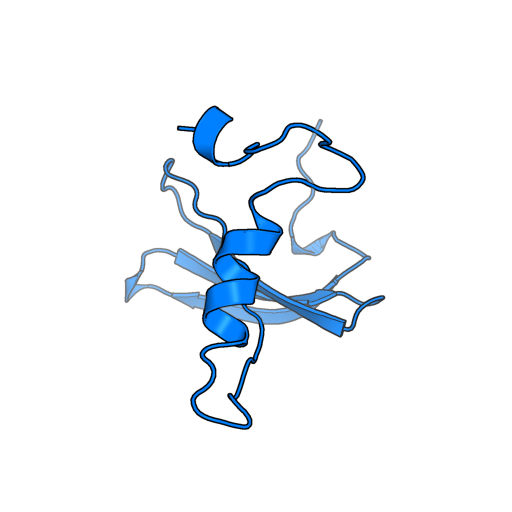A 1 83 ? 11.209 12.916 -15.829 1.00 82.69 83 LYS A CA 1
ATOM 658 C C . LYS A 1 83 ? 11.493 11.997 -14.639 1.00 82.69 83 LYS A C 1
ATOM 660 O O . LYS A 1 83 ? 11.395 10.790 -14.783 1.00 82.69 83 LYS A O 1
ATOM 665 N N . ASP A 1 84 ? 11.765 12.568 -13.469 1.00 82.75 84 ASP A N 1
ATOM 666 C CA . ASP A 1 84 ? 12.121 11.817 -12.261 1.00 82.75 84 ASP A CA 1
ATOM 667 C C . ASP A 1 84 ? 11.343 12.358 -11.043 1.00 82.75 84 ASP A C 1
ATOM 669 O O . ASP A 1 84 ? 11.931 12.896 -10.107 1.00 82.75 84 ASP A O 1
ATOM 673 N N . PRO A 1 85 ? 9.997 12.258 -11.030 1.00 83.44 85 PRO A N 1
ATOM 674 C CA . PRO A 1 85 ? 9.155 12.870 -10.001 1.00 83.44 85 PRO A CA 1
ATOM 675 C C . PRO A 1 85 ? 9.440 12.350 -8.593 1.00 83.44 85 PRO A C 1
ATOM 677 O O . PRO A 1 85 ? 9.115 13.032 -7.631 1.00 83.44 85 PRO A O 1
ATOM 680 N N . PHE A 1 86 ? 9.999 11.146 -8.457 1.00 84.31 86 PHE A N 1
ATOM 681 C CA . PHE A 1 86 ? 10.369 10.611 -7.153 1.00 84.31 86 PHE A CA 1
ATOM 682 C C . PHE A 1 86 ? 11.600 11.306 -6.559 1.00 84.31 86 PHE A C 1
ATOM 684 O O . PHE A 1 86 ? 11.629 11.545 -5.358 1.00 84.31 86 PHE A O 1
ATOM 691 N N . ILE A 1 87 ? 12.581 11.679 -7.385 1.00 78.50 87 ILE A N 1
ATOM 692 C CA . ILE A 1 87 ? 13.766 12.417 -6.924 1.00 78.50 87 ILE A CA 1
ATOM 693 C C . ILE A 1 87 ? 13.378 13.825 -6.465 1.00 78.50 87 ILE A C 1
ATOM 695 O O . ILE A 1 87 ? 13.896 14.307 -5.469 1.00 78.50 87 ILE A O 1
ATOM 699 N N . GLU A 1 88 ? 12.399 14.441 -7.125 1.00 78.94 88 GLU A N 1
ATOM 700 C CA . GLU A 1 88 ? 11.850 15.750 -6.736 1.00 78.94 88 GLU A CA 1
ATOM 701 C C . GLU A 1 88 ? 11.105 15.740 -5.382 1.00 78.94 88 GLU A C 1
ATOM 703 O O . GLU A 1 88 ? 10.730 16.798 -4.881 1.00 78.94 88 GLU A O 1
ATOM 708 N N . LEU A 1 89 ? 10.832 14.564 -4.797 1.00 77.75 89 LEU A N 1
ATOM 709 C CA . LEU A 1 89 ? 10.205 14.432 -3.473 1.00 77.75 89 LEU A CA 1
ATOM 710 C C . LEU A 1 89 ? 11.223 14.336 -2.324 1.00 77.75 89 LEU A C 1
ATOM 712 O O . LEU A 1 89 ? 10.794 14.355 -1.166 1.00 77.75 89 LEU A O 1
ATOM 716 N N . ALA A 1 90 ? 12.511 14.156 -2.638 1.00 61.56 90 ALA A N 1
ATOM 717 C CA . ALA A 1 90 ? 13.593 13.968 -1.671 1.00 61.56 90 ALA A CA 1
ATOM 718 C C . ALA A 1 90 ? 14.161 15.288 -1.122 1.00 61.56 90 ALA A C 1
ATOM 720 O O . ALA A 1 90 ? 13.870 16.366 -1.688 1.00 61.56 90 ALA A O 1
#

Foldseek 3Di:
DDDDDPVNPPQKDFPDWDDDVVVQWIWTWIAGPPPRDIDIDTDHDDPDDDDDDDDDDDDPDDPCVVVVVVCVVQLADPVGRHRRVVVVVD

Radius of gyration: 17.5 Å; chains: 1; bounding box: 35×35×39 Å

pLDDT: mean 92.59, std 9.79, range [45.25, 98.25]